Protein AF-A0A7G2IK08-F1 (afdb_monomer_lite)

Secondary structure (DSSP, 8-state):
--EEEEEEEEEEE-SSEEEEEEEEEEEEE-S-TTS---EEEEEEEEEEEPPPEE--B-TTS-B-HHHHHHHHHHHHHHTT--GGG-SEEEEEE-STT----------

InterPro domains:
  IPR009377 Ethanolamine ammonia-lyase reactivase EutA [PF06277] (5-103)

Organism: Citrobacter freundii (NCBI:txid546)

Foldseek 3Di:
DDKDKAWEWEWEAELFKIKIWIKIWIWDFPDDPPDDTDIDTDDIGTLDIDDIDTQCADPQSEHPVVVNVVVVVVVCVVSVHDPVRHPYYDYHYDDPSHDDDPPPPDD

Sequence (107 aa):
MNTRQLLSVGIDIGTTTTQVIFSRLELVNRAAVSQVPRYEFIKREISWQSPVFFTPVDKQGGLKEAELKALILAQYQAAGIAPETVDSGAIIITGGKCQKRATRARR

Structure (mmCIF, N/CA/C/O backbone):
data_AF-A0A7G2IK08-F1
#
_entry.id   AF-A0A7G2IK08-F1
#
loop_
_atom_site.group_PDB
_atom_site.id
_atom_site.type_symbol
_atom_site.label_atom_id
_atom_site.label_alt_id
_atom_site.label_comp_id
_atom_site.label_asym_id
_atom_site.label_entity_id
_atom_site.label_seq_id
_atom_site.pdbx_PDB_ins_code
_atom_site.Cartn_x
_atom_site.Cartn_y
_atom_site.Cartn_z
_atom_site.occupancy
_atom_site.B_iso_or_equiv
_atom_site.auth_seq_id
_atom_site.auth_comp_id
_atom_site.auth_asym_id
_atom_site.auth_atom_id
_atom_site.pdbx_PDB_model_num
ATOM 1 N N . MET A 1 1 ? -14.377 3.727 25.454 1.00 61.25 1 MET A N 1
ATOM 2 C CA . MET A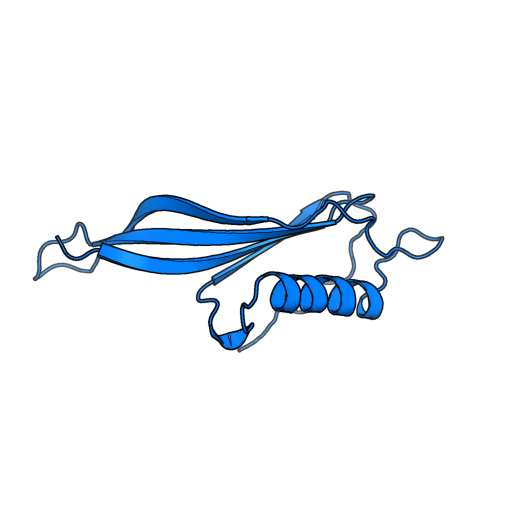 1 1 ? -14.312 4.565 24.236 1.00 61.25 1 MET A CA 1
ATOM 3 C C . MET A 1 1 ? -14.372 3.624 23.051 1.00 61.25 1 MET A C 1
ATOM 5 O O . MET A 1 1 ? -13.607 2.672 23.048 1.00 61.25 1 MET A O 1
ATOM 9 N N . ASN A 1 2 ? -15.289 3.832 22.106 1.00 74.94 2 ASN A N 1
ATOM 10 C CA . ASN A 1 2 ? -15.358 2.987 20.913 1.00 74.94 2 ASN A CA 1
ATOM 11 C C . ASN A 1 2 ? -14.308 3.471 19.912 1.00 74.94 2 ASN A C 1
ATOM 13 O O . ASN A 1 2 ? -14.385 4.612 19.447 1.00 74.94 2 ASN A O 1
ATOM 17 N N . THR A 1 3 ? -13.324 2.623 19.619 1.00 84.56 3 THR A N 1
ATOM 18 C CA . THR A 1 3 ? -12.374 2.847 18.530 1.00 84.56 3 THR A CA 1
ATOM 19 C C . THR A 1 3 ? -12.828 2.085 17.290 1.00 84.56 3 THR A C 1
ATOM 21 O O . THR A 1 3 ? -13.486 1.047 17.375 1.00 84.56 3 THR A O 1
ATOM 24 N N . ARG A 1 4 ? -12.537 2.641 16.116 1.00 90.75 4 ARG A N 1
ATOM 25 C CA . ARG A 1 4 ? -12.769 2.008 14.816 1.00 90.75 4 ARG A CA 1
ATOM 26 C C . ARG A 1 4 ? -11.435 1.900 14.102 1.00 90.75 4 ARG A C 1
ATOM 28 O O . ARG A 1 4 ? -10.668 2.858 14.106 1.00 90.75 4 ARG A O 1
ATOM 35 N N . GLN A 1 5 ? -11.178 0.764 13.471 1.00 93.31 5 GLN A N 1
ATOM 36 C CA . GLN A 1 5 ? -10.022 0.598 12.598 1.00 93.31 5 GLN A CA 1
ATOM 37 C C . GLN A 1 5 ? -10.447 0.751 11.139 1.00 93.31 5 GLN A C 1
ATOM 39 O O . GLN A 1 5 ? -11.517 0.277 10.759 1.00 93.31 5 GLN A O 1
ATOM 44 N N . LEU A 1 6 ? -9.612 1.424 10.351 1.00 94.88 6 LEU A N 1
ATOM 45 C CA . LEU A 1 6 ? -9.716 1.501 8.897 1.00 94.88 6 LEU A CA 1
ATOM 46 C C . LEU A 1 6 ? -8.459 0.904 8.276 1.00 94.88 6 LEU A C 1
ATOM 48 O O . LEU A 1 6 ? -7.345 1.208 8.717 1.00 94.88 6 LEU A O 1
ATOM 52 N N . LEU A 1 7 ? -8.628 0.095 7.239 1.00 96.88 7 LEU A N 1
ATOM 53 C CA . LEU A 1 7 ? -7.541 -0.330 6.375 1.00 96.88 7 LEU A CA 1
ATOM 54 C C . LEU A 1 7 ? -7.284 0.754 5.326 1.00 96.88 7 LEU A C 1
ATOM 56 O O . LEU A 1 7 ? -8.191 1.178 4.613 1.00 96.88 7 LEU 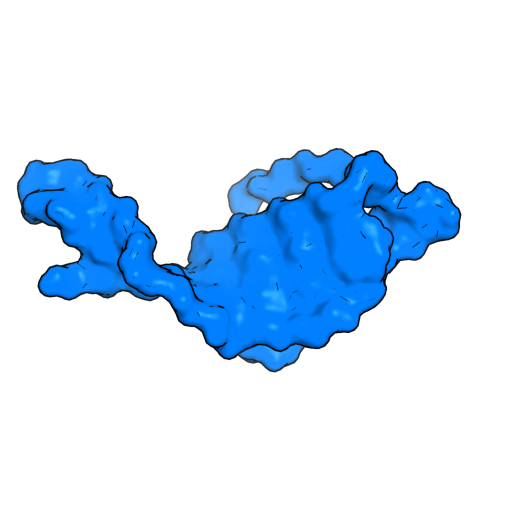A O 1
ATOM 60 N N . SER A 1 8 ? -6.037 1.198 5.222 1.00 96.88 8 SER A N 1
ATOM 61 C CA . SER A 1 8 ? -5.625 2.227 4.279 1.00 96.88 8 SER A CA 1
ATOM 62 C C . SER A 1 8 ? -4.474 1.778 3.393 1.00 96.88 8 SER A C 1
ATOM 64 O O . SER A 1 8 ? -3.622 0.998 3.820 1.00 96.88 8 SER A O 1
ATOM 66 N N . VAL A 1 9 ? -4.435 2.313 2.173 1.00 98.12 9 VAL A N 1
ATOM 67 C CA . VAL A 1 9 ? -3.311 2.188 1.242 1.00 98.12 9 VAL A CA 1
ATOM 68 C C . VAL A 1 9 ? -2.691 3.553 0.926 1.00 98.12 9 VAL A C 1
ATOM 70 O O . VAL A 1 9 ? -3.387 4.529 0.650 1.00 98.12 9 VAL A O 1
ATOM 73 N N . GLY A 1 10 ? -1.366 3.616 0.936 1.00 97.00 10 GLY A N 1
ATOM 74 C CA . GLY A 1 10 ? -0.569 4.716 0.407 1.00 97.00 10 GLY A CA 1
ATOM 75 C C . GLY A 1 10 ? 0.251 4.231 -0.781 1.00 97.00 10 GLY A C 1
ATOM 76 O O . GLY A 1 10 ? 0.961 3.233 -0.664 1.00 97.00 10 GLY A O 1
ATOM 77 N N . ILE A 1 11 ? 0.157 4.923 -1.912 1.00 97.00 11 ILE A N 1
ATOM 78 C CA . ILE A 1 11 ? 0.952 4.630 -3.108 1.00 97.00 11 ILE A CA 1
ATOM 79 C C . ILE A 1 11 ? 1.790 5.864 -3.419 1.00 97.00 11 ILE A C 1
ATOM 81 O O . ILE A 1 11 ? 1.241 6.904 -3.780 1.00 97.00 11 ILE A O 1
ATOM 85 N N . ASP A 1 12 ? 3.103 5.751 -3.265 1.00 95.50 12 ASP A N 1
ATOM 86 C CA . ASP A 1 12 ? 4.048 6.797 -3.647 1.00 95.50 12 ASP A CA 1
ATOM 87 C C . ASP A 1 12 ? 4.625 6.471 -5.022 1.00 95.50 12 ASP A C 1
ATOM 89 O O . ASP A 1 12 ? 5.218 5.410 -5.216 1.00 95.50 12 ASP A O 1
ATOM 93 N N . ILE A 1 13 ? 4.407 7.364 -5.982 1.00 94.06 13 ILE A N 1
ATOM 94 C CA . ILE A 1 13 ? 4.869 7.255 -7.363 1.00 94.06 13 ILE A CA 1
ATOM 95 C C . ILE A 1 13 ? 5.820 8.422 -7.612 1.00 94.06 13 ILE A C 1
ATOM 97 O O . ILE A 1 13 ? 5.410 9.530 -7.965 1.00 94.06 13 ILE A O 1
ATOM 101 N N . GLY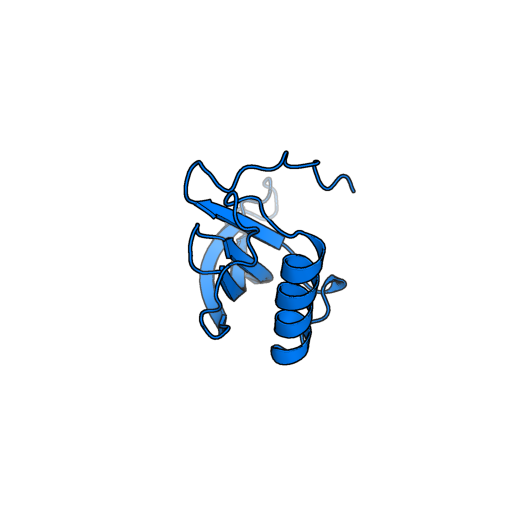 A 1 14 ? 7.110 8.168 -7.441 1.00 91.00 14 GLY A N 1
ATOM 102 C CA . GLY A 1 14 ? 8.169 9.084 -7.834 1.00 91.00 14 GLY A CA 1
ATOM 103 C C . GLY A 1 14 ? 8.536 8.959 -9.309 1.00 91.00 14 GLY A C 1
ATOM 104 O O . GLY A 1 14 ? 8.086 8.067 -10.028 1.00 91.00 14 GLY A O 1
ATOM 105 N N . THR A 1 15 ? 9.428 9.840 -9.766 1.00 88.06 15 THR A N 1
ATOM 106 C CA . THR A 1 15 ? 9.972 9.783 -11.138 1.00 88.06 15 THR A CA 1
ATOM 10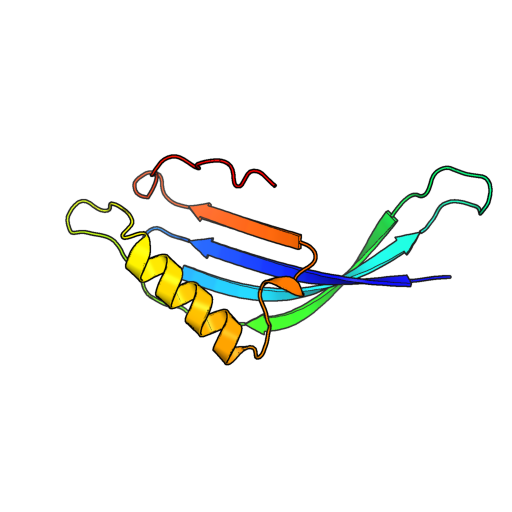7 C C . THR A 1 15 ? 10.780 8.507 -11.389 1.00 88.06 15 THR A C 1
ATOM 109 O O . THR A 1 15 ? 10.757 7.976 -12.493 1.00 88.06 15 THR A O 1
ATOM 112 N N . THR A 1 16 ? 11.472 8.008 -10.363 1.00 90.44 16 THR A N 1
ATOM 113 C CA . THR A 1 16 ? 12.336 6.824 -10.472 1.00 90.44 16 THR A CA 1
ATOM 114 C C . THR A 1 16 ? 11.735 5.617 -9.781 1.00 90.44 16 THR A C 1
ATOM 116 O O . THR A 1 16 ? 11.897 4.508 -10.275 1.00 90.44 16 THR A O 1
ATOM 119 N N . THR A 1 17 ? 11.068 5.814 -8.645 1.00 94.75 17 THR A N 1
ATOM 120 C CA . THR A 1 17 ? 10.653 4.720 -7.767 1.00 94.75 17 THR A CA 1
ATOM 121 C C . THR A 1 17 ? 9.183 4.781 -7.396 1.00 94.75 17 THR A C 1
ATOM 123 O O . THR A 1 17 ? 8.644 5.862 -7.182 1.00 94.75 17 THR A O 1
ATOM 126 N N . THR A 1 18 ? 8.558 3.616 -7.262 1.00 96.25 18 THR A N 1
ATOM 127 C CA . THR A 1 18 ? 7.190 3.436 -6.776 1.00 96.25 18 THR A CA 1
ATOM 128 C C . THR A 1 18 ? 7.188 2.525 -5.548 1.00 96.25 18 THR A C 1
ATOM 130 O O . THR A 1 18 ? 7.884 1.505 -5.531 1.00 96.25 18 THR A O 1
ATOM 133 N N . GLN A 1 19 ? 6.396 2.868 -4.531 1.00 97.44 19 GLN A N 1
ATOM 134 C CA . GLN A 1 19 ? 6.209 2.061 -3.323 1.00 97.44 19 GLN A CA 1
ATOM 135 C C . GLN A 1 19 ? 4.735 2.020 -2.903 1.00 97.44 19 GLN A C 1
ATOM 137 O O . GLN A 1 19 ? 4.015 3.012 -3.016 1.00 97.44 19 GLN A O 1
ATOM 142 N N . VAL A 1 20 ? 4.296 0.868 -2.393 1.00 98.19 20 VAL A N 1
ATOM 143 C CA . VAL A 1 20 ? 2.950 0.656 -1.845 1.00 98.19 20 VAL A CA 1
ATOM 144 C C . VAL A 1 20 ? 3.059 0.324 -0.359 1.00 98.19 20 VAL A C 1
ATOM 146 O O . VAL A 1 20 ? 3.837 -0.543 0.042 1.00 98.19 20 VAL A O 1
ATOM 149 N N . ILE A 1 21 ? 2.271 1.006 0.466 1.00 98.19 21 ILE A N 1
ATOM 150 C CA . ILE A 1 21 ? 2.223 0.818 1.918 1.00 98.19 21 ILE A CA 1
ATOM 151 C C . ILE A 1 21 ? 0.774 0.592 2.332 1.00 98.19 21 ILE A C 1
ATOM 153 O O . ILE A 1 21 ? -0.086 1.424 2.055 1.00 98.19 21 ILE A O 1
ATOM 157 N N . PHE A 1 22 ? 0.511 -0.491 3.056 1.00 98.25 22 PHE A N 1
ATOM 158 C CA . PHE A 1 22 ? -0.767 -0.711 3.726 1.00 98.25 22 PHE A CA 1
ATOM 159 C C . PHE A 1 22 ? -0.638 -0.386 5.209 1.00 98.25 22 PHE A C 1
ATOM 161 O O . PHE A 1 22 ? 0.370 -0.682 5.858 1.00 98.25 22 PHE A O 1
ATOM 168 N N . SER A 1 23 ? -1.650 0.268 5.764 1.00 97.38 23 SER A N 1
ATOM 169 C CA . SER A 1 23 ? -1.673 0.659 7.170 1.00 97.38 23 SER A CA 1
ATOM 170 C C . SER A 1 23 ? -3.054 0.481 7.778 1.00 97.38 23 SER A C 1
ATOM 172 O O . SER A 1 23 ? -4.065 0.646 7.103 1.00 97.38 23 SER A O 1
ATOM 174 N N . ARG A 1 24 ? -3.101 0.213 9.081 1.00 96.56 24 ARG A N 1
ATOM 175 C CA . ARG A 1 24 ? -4.316 0.307 9.889 1.00 96.56 24 ARG A CA 1
ATOM 176 C C . ARG A 1 24 ? -4.336 1.651 10.602 1.00 96.56 24 ARG A C 1
ATOM 178 O O . ARG A 1 24 ? -3.382 2.005 11.297 1.00 96.56 24 ARG A O 1
ATOM 185 N N . LEU A 1 25 ? -5.412 2.400 10.402 1.00 94.88 25 LEU A N 1
ATOM 186 C CA . LEU A 1 25 ? -5.662 3.683 11.046 1.00 94.88 25 LEU A CA 1
ATOM 187 C C . LEU A 1 25 ? -6.702 3.482 12.139 1.00 94.88 25 LEU A C 1
ATOM 189 O O . LEU A 1 25 ? -7.803 3.011 11.864 1.00 94.88 25 LEU A O 1
ATOM 193 N N . GLU A 1 26 ? -6.362 3.838 13.371 1.00 94.94 26 GLU A N 1
ATOM 194 C CA . GLU A 1 26 ? -7.296 3.786 14.490 1.00 94.94 26 GLU A CA 1
ATOM 195 C C . GLU A 1 26 ? -7.916 5.162 14.713 1.00 94.94 26 GLU A C 1
ATOM 197 O O . GLU A 1 26 ? -7.209 6.161 14.883 1.00 94.94 26 GLU A O 1
ATOM 202 N N . LEU A 1 27 ? -9.246 5.200 14.712 1.00 93.44 27 LEU A N 1
ATOM 203 C CA . LEU A 1 27 ? -10.046 6.390 14.941 1.00 93.44 27 LEU A CA 1
ATOM 204 C C . LEU A 1 27 ? -10.797 6.262 16.252 1.00 93.44 27 LEU A C 1
ATOM 206 O O . LEU A 1 27 ? -11.365 5.213 16.559 1.00 93.44 27 LEU A O 1
ATOM 210 N N . VAL A 1 28 ? -10.884 7.367 16.978 1.00 93.38 28 VAL A N 1
ATOM 211 C CA . VAL A 1 28 ? -11.745 7.488 18.153 1.00 93.38 28 VAL A CA 1
ATOM 212 C C . VAL A 1 28 ? -12.782 8.574 17.910 1.00 93.38 28 VAL A C 1
ATOM 214 O O . VAL A 1 28 ? -12.451 9.645 17.402 1.00 93.38 28 VAL A O 1
ATOM 217 N N . ASN A 1 29 ? -14.039 8.311 18.270 1.00 90.81 29 ASN A N 1
ATOM 218 C CA . ASN A 1 29 ? -15.040 9.371 18.348 1.00 90.81 29 ASN A CA 1
ATOM 219 C C . ASN A 1 29 ? -14.872 10.114 19.680 1.00 90.81 29 ASN A C 1
ATOM 221 O O . ASN A 1 29 ? -15.067 9.525 20.745 1.00 90.81 29 ASN A O 1
ATOM 225 N N . ARG A 1 30 ? -14.500 11.394 19.622 1.00 88.38 30 ARG A N 1
ATOM 226 C CA . ARG A 1 30 ? -14.350 12.266 20.799 1.00 88.38 30 ARG A CA 1
ATOM 227 C C . ARG A 1 30 ? -15.636 12.986 21.200 1.00 88.38 30 ARG A C 1
ATOM 229 O O . ARG A 1 30 ? -15.662 13.596 22.265 1.00 88.38 30 ARG A O 1
ATOM 236 N N . ALA A 1 31 ? -16.665 12.973 20.358 1.00 87.19 31 ALA A N 1
ATOM 237 C CA . ALA A 1 31 ? -17.913 13.664 20.651 1.00 87.19 31 ALA A CA 1
ATOM 238 C C . ALA A 1 31 ? -18.727 12.919 21.718 1.00 87.19 31 ALA A C 1
ATOM 240 O O . ALA A 1 31 ? -18.703 11.687 21.789 1.00 87.19 31 ALA A O 1
ATOM 241 N N . ALA A 1 32 ? -19.477 13.668 22.531 1.00 85.00 32 ALA A N 1
ATOM 242 C CA . ALA A 1 32 ? -20.490 13.079 23.402 1.00 85.00 32 ALA A CA 1
ATOM 243 C C . ALA A 1 32 ? -21.600 12.415 22.564 1.00 85.00 32 ALA A C 1
ATOM 245 O O . ALA A 1 32 ? -21.812 12.773 21.408 1.00 85.00 32 ALA A O 1
ATOM 246 N N . VAL A 1 33 ? -22.341 11.469 23.151 1.00 78.75 33 VAL A N 1
ATOM 247 C CA . VAL A 1 33 ? -23.347 10.646 22.442 1.00 78.75 33 VAL A CA 1
ATOM 248 C C . VAL A 1 33 ? -24.428 11.482 21.736 1.00 78.75 33 VAL A C 1
ATOM 250 O O . VAL A 1 33 ? -24.938 11.072 20.701 1.00 78.75 33 VAL A O 1
ATOM 253 N N . SER A 1 34 ? -24.756 12.664 22.265 1.00 85.81 34 SER A N 1
ATOM 254 C CA . SER A 1 34 ? -25.756 13.587 21.709 1.00 85.81 34 SER A CA 1
ATOM 255 C C . SER A 1 34 ? -25.193 14.622 20.726 1.00 85.81 34 SER A C 1
ATOM 257 O O . SER A 1 34 ? -25.939 15.470 20.239 1.00 85.81 34 SER A O 1
ATOM 259 N N . GLN A 1 35 ? -23.888 14.595 20.450 1.00 88.56 35 GLN A N 1
ATOM 260 C CA . GLN A 1 35 ? -23.211 15.555 19.580 1.00 88.56 35 GLN A CA 1
ATOM 261 C C . GLN A 1 35 ? -22.829 14.928 18.239 1.00 88.56 35 GLN A C 1
ATOM 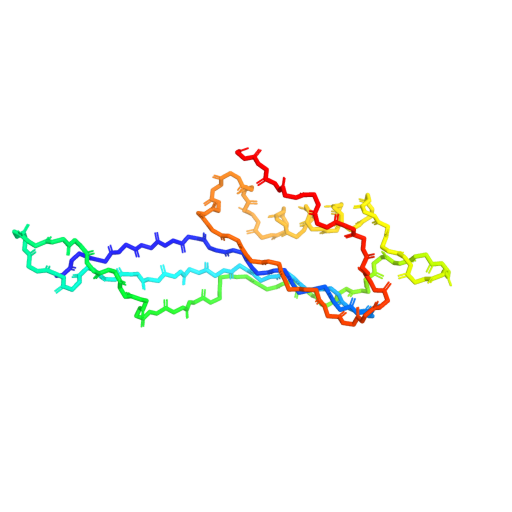263 O O . GLN A 1 35 ? -22.717 13.711 18.097 1.00 88.56 35 GLN A O 1
ATOM 268 N N . VAL A 1 36 ? -22.587 15.785 17.245 1.00 87.81 36 VAL A N 1
ATOM 269 C CA . VAL A 1 36 ? -22.064 15.362 15.942 1.00 87.81 36 VAL A CA 1
ATOM 270 C C . VAL A 1 36 ? -20.729 14.628 16.146 1.00 87.81 36 VAL A C 1
ATOM 272 O O . VAL A 1 36 ? -19.845 15.185 16.803 1.00 87.81 36 VAL A O 1
ATOM 275 N N . PRO A 1 37 ? -20.554 13.407 15.598 1.00 85.94 37 PRO A N 1
ATOM 276 C CA . PRO A 1 37 ? -19.325 12.637 15.750 1.00 85.94 37 PRO A CA 1
ATOM 277 C C . PRO A 1 37 ? -18.082 13.419 15.321 1.00 85.94 37 PRO A C 1
ATOM 279 O O . PRO A 1 37 ? -18.045 13.995 14.233 1.00 85.94 37 PRO A O 1
ATOM 282 N N . ARG A 1 38 ? -17.036 13.381 16.152 1.00 89.50 38 ARG A N 1
ATOM 283 C CA . ARG A 1 38 ? -15.724 13.958 15.837 1.00 89.50 38 ARG A CA 1
ATOM 284 C C . ARG A 1 38 ? -14.676 12.864 15.896 1.00 89.50 38 ARG A C 1
ATOM 286 O O . ARG A 1 38 ? -14.244 12.473 16.981 1.00 89.50 38 ARG A O 1
ATOM 293 N N . TYR A 1 39 ? -14.305 12.361 14.725 1.00 89.75 39 TYR A N 1
ATOM 294 C CA . TYR A 1 39 ? -13.290 11.328 14.602 1.00 89.75 39 TYR A CA 1
ATOM 295 C C . TYR A 1 39 ? -11.894 11.937 14.554 1.00 89.75 39 TYR A C 1
ATOM 297 O O . TYR A 1 39 ? -11.630 12.850 13.776 1.00 89.75 39 TYR A O 1
ATOM 305 N N . GLU A 1 40 ? -11.002 11.393 15.370 1.00 91.31 40 GLU A N 1
ATOM 306 C CA . GLU A 1 40 ? -9.584 11.742 15.391 1.00 91.31 40 GLU A CA 1
ATOM 307 C C . GLU A 1 40 ? -8.755 10.473 15.190 1.00 91.31 40 GLU A C 1
ATOM 309 O O . GLU A 1 40 ? -9.049 9.439 15.797 1.00 91.31 40 GLU A O 1
ATOM 314 N N . PHE A 1 41 ? -7.718 10.552 14.350 1.00 91.75 41 PHE A N 1
ATOM 315 C CA . PHE A 1 41 ? -6.730 9.484 14.219 1.00 91.75 41 PHE A CA 1
ATOM 316 C C . PHE A 1 41 ? -5.835 9.473 15.455 1.00 91.75 41 PHE A C 1
ATOM 318 O O . PHE A 1 41 ? -5.189 10.473 15.762 1.00 91.75 41 PHE A O 1
ATOM 325 N N . ILE A 1 42 ? -5.785 8.341 16.150 1.00 94.56 42 ILE A N 1
ATOM 326 C CA . ILE A 1 42 ? -4.984 8.187 17.373 1.00 94.56 42 ILE A CA 1
ATOM 327 C C . ILE A 1 42 ? -3.799 7.243 17.194 1.00 94.56 42 ILE A C 1
ATOM 329 O O . ILE A 1 42 ? -2.836 7.325 17.952 1.00 94.56 42 ILE A O 1
ATOM 333 N N . LYS A 1 43 ? -3.842 6.368 16.184 1.00 94.19 43 LYS A N 1
ATOM 334 C CA . LYS A 1 43 ? -2.759 5.436 15.872 1.00 94.19 43 LYS A CA 1
ATOM 335 C C . LYS A 1 43 ? -2.717 5.145 14.376 1.00 94.19 43 LYS A C 1
ATOM 337 O O . LYS A 1 43 ? -3.754 5.035 13.722 1.00 94.19 43 LYS A O 1
ATOM 342 N N . ARG A 1 44 ? -1.503 4.971 13.855 1.00 95.31 44 ARG A N 1
ATOM 343 C CA . ARG A 1 44 ? -1.234 4.378 12.544 1.00 95.31 44 ARG A CA 1
ATOM 344 C C . ARG A 1 44 ? -0.246 3.236 12.716 1.00 95.31 44 ARG A C 1
ATOM 346 O O . ARG A 1 44 ? 0.811 3.427 13.310 1.00 95.31 44 ARG A O 1
ATOM 353 N N . GLU A 1 45 ? -0.574 2.082 12.160 1.00 96.88 45 GLU A N 1
ATOM 354 C CA . GLU A 1 45 ? 0.282 0.898 12.164 1.00 96.88 45 GLU A CA 1
ATOM 355 C C . GLU A 1 45 ? 0.496 0.424 10.729 1.00 96.88 45 GLU A C 1
ATOM 357 O O . GLU A 1 45 ? -0.476 0.214 10.009 1.00 96.88 45 GLU A O 1
ATOM 362 N N . ILE A 1 46 ? 1.751 0.284 10.295 1.00 97.38 46 ILE A N 1
ATOM 363 C CA . ILE A 1 46 ? 2.062 -0.266 8.970 1.00 97.38 46 ILE A CA 1
ATOM 364 C C . ILE A 1 46 ? 1.874 -1.777 9.051 1.00 97.38 46 ILE A C 1
ATOM 366 O O . ILE A 1 46 ? 2.629 -2.453 9.744 1.00 97.38 46 ILE A O 1
ATOM 370 N N . SER A 1 47 ? 0.867 -2.297 8.353 1.00 96.56 47 SER A N 1
ATOM 371 C CA . SER A 1 47 ? 0.592 -3.735 8.319 1.00 96.56 47 SER A CA 1
ATOM 372 C C . SER A 1 47 ? 1.426 -4.451 7.265 1.00 96.56 47 SER A C 1
ATOM 374 O O . SER A 1 47 ? 1.715 -5.634 7.410 1.00 96.56 47 SER A O 1
ATOM 376 N N . TRP A 1 48 ? 1.790 -3.747 6.192 1.00 98.31 48 TRP A N 1
ATOM 377 C CA . TRP A 1 48 ? 2.631 -4.282 5.131 1.00 98.31 48 TRP A CA 1
ATOM 378 C C . TRP A 1 48 ? 3.255 -3.147 4.321 1.00 98.31 48 TRP A C 1
ATOM 380 O O . TRP A 1 48 ? 2.624 -2.112 4.093 1.00 98.31 48 TRP A O 1
ATOM 390 N N . GLN A 1 49 ? 4.481 -3.355 3.856 1.00 98.25 49 GLN A N 1
ATOM 391 C CA . GLN A 1 49 ? 5.204 -2.410 3.015 1.00 98.25 49 GLN A CA 1
ATOM 392 C C . GLN A 1 49 ? 5.892 -3.160 1.879 1.00 98.25 49 GLN A C 1
ATOM 394 O O . GLN A 1 49 ? 6.576 -4.158 2.113 1.00 98.25 49 GLN A O 1
ATOM 399 N N . SER A 1 50 ? 5.720 -2.667 0.655 1.00 98.25 50 SER A N 1
ATOM 400 C CA . SER A 1 50 ? 6.338 -3.273 -0.515 1.00 98.25 50 SER A CA 1
ATOM 401 C C . SER A 1 50 ? 7.846 -3.010 -0.553 1.00 98.25 50 SER A C 1
ATOM 403 O O . SER A 1 50 ? 8.314 -1.985 -0.032 1.00 98.25 50 SER A O 1
ATOM 405 N N . PRO A 1 51 ? 8.617 -3.841 -1.278 1.00 98.06 51 PRO A N 1
ATOM 406 C CA . PRO A 1 51 ? 9.905 -3.415 -1.807 1.00 98.06 51 PRO A CA 1
ATOM 407 C C . PRO A 1 51 ? 9.770 -2.103 -2.594 1.00 98.06 51 PRO A C 1
ATOM 409 O O . PRO A 1 51 ? 8.677 -1.717 -3.021 1.00 98.06 51 PRO A O 1
ATOM 412 N N . VAL A 1 52 ? 10.887 -1.415 -2.799 1.00 97.06 52 VAL A N 1
ATOM 413 C CA . VAL A 1 52 ? 10.929 -0.251 -3.688 1.00 97.06 52 VAL A CA 1
ATOM 414 C C . VAL A 1 52 ? 11.098 -0.751 -5.118 1.00 97.06 52 VAL A C 1
ATOM 416 O O . VAL A 1 52 ? 12.046 -1.477 -5.413 1.00 97.06 52 VAL A O 1
ATOM 419 N N . PHE A 1 53 ? 10.190 -0.360 -6.007 1.00 97.31 53 PHE A N 1
ATOM 420 C CA . PHE A 1 53 ? 10.243 -0.720 -7.423 1.00 97.31 53 PHE A CA 1
ATOM 421 C C . PHE A 1 53 ? 10.636 0.481 -8.266 1.00 97.31 53 PHE A C 1
ATOM 423 O O . PHE A 1 53 ? 10.398 1.615 -7.862 1.00 97.31 53 PHE A O 1
ATOM 430 N N . PHE A 1 54 ? 11.172 0.253 -9.463 1.00 95.44 54 PHE A N 1
ATOM 431 C CA . PHE A 1 54 ? 11.284 1.324 -10.447 1.00 95.44 54 PHE A CA 1
ATOM 432 C C . PHE A 1 54 ? 9.901 1.715 -10.972 1.00 95.44 54 PHE A C 1
ATOM 434 O O . PHE A 1 54 ? 9.074 0.848 -11.256 1.00 95.44 54 PHE A O 1
ATOM 441 N N . THR A 1 55 ? 9.660 3.015 -11.121 1.00 94.44 55 THR A N 1
ATOM 442 C CA . THR A 1 55 ? 8.425 3.530 -11.712 1.00 94.44 55 THR A CA 1
ATOM 443 C C . THR A 1 55 ? 8.379 3.155 -13.194 1.00 94.44 55 THR A C 1
ATOM 445 O O . THR A 1 55 ? 9.296 3.520 -13.935 1.00 94.44 55 THR A O 1
ATOM 448 N N . PRO A 1 56 ? 7.325 2.463 -13.664 1.00 93.38 56 PRO A N 1
ATOM 449 C CA . PRO A 1 56 ? 7.184 2.132 -15.077 1.00 93.38 56 PRO A CA 1
ATOM 450 C C . PRO A 1 56 ? 6.942 3.392 -15.918 1.00 93.38 56 PRO A C 1
ATOM 452 O O . PRO A 1 56 ? 5.817 3.884 -16.032 1.00 93.38 56 PRO A O 1
ATOM 455 N N . VAL A 1 57 ? 8.011 3.919 -16.514 1.00 90.25 57 VAL A N 1
ATOM 456 C CA . VAL A 1 57 ? 7.983 5.068 -17.427 1.00 90.25 57 VAL A CA 1
ATOM 457 C C . VAL A 1 57 ? 8.481 4.682 -18.820 1.00 90.25 57 VAL A C 1
ATOM 459 O O . VAL A 1 57 ? 9.261 3.743 -18.992 1.00 90.25 57 VAL A O 1
ATOM 462 N N . ASP A 1 58 ? 7.995 5.377 -19.842 1.00 87.62 58 ASP A N 1
ATOM 463 C CA . ASP A 1 58 ? 8.518 5.296 -21.203 1.00 87.62 58 ASP A CA 1
ATOM 464 C C . ASP A 1 58 ? 9.818 6.111 -21.360 1.00 87.62 58 ASP A C 1
ATOM 466 O O . ASP A 1 58 ? 10.293 6.773 -20.434 1.00 87.62 58 ASP A O 1
ATOM 470 N N . LYS A 1 59 ? 10.421 6.065 -22.555 1.00 82.56 59 LYS A N 1
ATOM 471 C CA . LYS A 1 59 ? 11.679 6.777 -22.847 1.00 82.56 59 LYS A CA 1
ATOM 472 C C . LYS A 1 59 ? 11.546 8.301 -22.728 1.00 82.56 59 LYS A C 1
ATOM 474 O O . LYS A 1 59 ? 12.556 8.985 -22.588 1.00 82.56 59 LYS A O 1
ATOM 479 N N . GLN A 1 60 ? 10.327 8.827 -22.807 1.00 82.06 60 GLN A N 1
ATOM 480 C CA . GLN A 1 60 ? 10.006 10.245 -22.691 1.00 82.06 60 GLN A CA 1
ATOM 481 C C . GLN A 1 60 ? 9.632 10.638 -21.247 1.00 82.06 60 GLN A C 1
ATOM 483 O O . GLN A 1 60 ? 9.370 11.811 -20.984 1.00 82.06 60 GLN A O 1
ATOM 488 N N . GLY A 1 61 ? 9.648 9.688 -20.303 1.00 77.69 61 GLY A N 1
ATOM 489 C CA . GLY A 1 61 ? 9.290 9.902 -18.900 1.00 77.69 61 GLY A CA 1
ATOM 490 C C . GLY A 1 61 ? 7.786 9.847 -18.621 1.00 77.69 61 GLY A C 1
ATOM 491 O O . GLY A 1 61 ? 7.359 10.183 -17.518 1.00 77.69 61 GLY A O 1
ATOM 492 N N . GLY A 1 62 ? 6.973 9.433 -19.594 1.00 85.38 62 GLY A N 1
ATOM 493 C CA . GLY A 1 62 ? 5.541 9.237 -19.420 1.00 85.38 62 GLY A CA 1
ATOM 494 C C . GLY A 1 62 ? 5.233 7.941 -18.674 1.00 85.38 62 GLY A C 1
ATOM 495 O O . GLY A 1 62 ? 5.810 6.897 -18.963 1.00 85.38 62 GLY A O 1
ATOM 496 N N . LEU A 1 63 ? 4.280 7.981 -17.738 1.00 87.81 63 LEU A N 1
ATOM 497 C CA . LEU A 1 63 ? 3.831 6.775 -17.039 1.00 87.81 63 LEU A CA 1
ATOM 498 C C . LEU A 1 63 ? 3.232 5.755 -18.009 1.00 87.81 63 LEU A C 1
ATOM 500 O O . LEU A 1 63 ? 2.391 6.090 -18.859 1.00 87.81 63 LEU A O 1
ATOM 504 N N . LYS A 1 64 ? 3.637 4.500 -17.818 1.00 91.81 64 LYS A N 1
ATOM 505 C CA . LYS A 1 64 ? 3.038 3.325 -18.440 1.00 91.81 64 LYS A CA 1
ATOM 506 C C . LYS A 1 64 ? 1.966 2.756 -17.517 1.00 91.81 64 LYS A C 1
ATOM 508 O O . LYS A 1 64 ? 2.222 1.898 -16.676 1.00 91.81 64 LYS A O 1
ATOM 513 N N . GLU A 1 65 ? 0.746 3.250 -17.679 1.00 89.81 65 GLU A N 1
ATOM 514 C CA . GLU A 1 65 ? -0.373 2.990 -16.763 1.00 89.81 65 GLU A CA 1
ATOM 515 C C . GLU A 1 65 ? -0.691 1.499 -16.580 1.00 89.81 65 GLU A C 1
ATOM 517 O O . GLU A 1 65 ? -0.961 1.066 -15.463 1.00 89.81 65 GLU A O 1
ATOM 522 N N . ALA A 1 66 ? -0.618 0.698 -17.647 1.00 93.31 66 ALA A N 1
ATOM 523 C CA . ALA A 1 66 ? -0.876 -0.740 -17.571 1.00 93.31 66 ALA A CA 1
ATOM 524 C C . ALA A 1 66 ? 0.170 -1.478 -16.715 1.00 93.31 66 ALA A C 1
ATOM 526 O O . ALA A 1 66 ? -0.194 -2.288 -15.863 1.00 93.31 66 ALA A O 1
ATOM 527 N N . GLU A 1 67 ? 1.456 -1.161 -16.901 1.00 95.56 67 GLU A N 1
ATOM 528 C CA . GLU A 1 67 ? 2.558 -1.743 -16.121 1.00 95.56 67 GLU A CA 1
ATOM 529 C C . GLU A 1 67 ? 2.479 -1.295 -14.655 1.00 95.56 67 GLU A C 1
ATOM 531 O O . GLU A 1 67 ? 2.609 -2.116 -13.747 1.00 95.56 67 GLU A O 1
ATOM 536 N N . LEU A 1 68 ? 2.176 -0.016 -14.411 1.00 94.75 68 LEU A N 1
ATOM 537 C CA . LEU A 1 68 ? 1.980 0.516 -13.062 1.00 94.75 68 LEU A CA 1
ATOM 538 C C . LEU A 1 68 ? 0.788 -0.146 -12.352 1.00 94.75 68 LEU A C 1
ATOM 540 O O . LEU A 1 68 ? 0.898 -0.533 -11.189 1.00 94.75 68 LEU A O 1
ATOM 544 N N . LYS A 1 69 ? -0.343 -0.322 -13.045 1.00 95.44 69 LYS A N 1
ATOM 545 C CA . LYS A 1 69 ? -1.518 -1.009 -12.492 1.00 95.44 69 LYS A CA 1
ATOM 546 C C . LYS A 1 69 ? -1.194 -2.459 -12.134 1.00 95.44 69 LYS A C 1
ATOM 548 O O . LYS A 1 69 ? -1.573 -2.908 -11.055 1.00 95.44 69 LYS A O 1
ATOM 553 N N . ALA A 1 70 ? -0.487 -3.176 -13.008 1.00 97.31 70 ALA A N 1
ATOM 554 C CA . ALA A 1 70 ? -0.061 -4.548 -12.742 1.00 97.31 70 ALA A CA 1
ATOM 555 C C . ALA A 1 70 ? 0.881 -4.627 -11.528 1.00 97.31 70 ALA A C 1
ATOM 557 O O . ALA A 1 70 ? 0.689 -5.483 -10.666 1.00 97.31 70 ALA A O 1
ATOM 558 N N . LEU A 1 71 ? 1.835 -3.695 -11.418 1.00 97.25 71 LEU A N 1
ATOM 559 C CA . LEU A 1 71 ? 2.741 -3.581 -10.273 1.00 97.25 71 LEU A CA 1
ATOM 560 C C . LEU A 1 71 ? 1.969 -3.389 -8.965 1.00 97.25 71 LEU A C 1
ATOM 562 O O . LEU A 1 71 ? 2.214 -4.121 -8.006 1.00 97.25 71 LEU A O 1
ATOM 566 N N . ILE A 1 72 ? 1.023 -2.443 -8.934 1.00 96.69 72 ILE A N 1
ATOM 567 C CA . ILE A 1 72 ? 0.198 -2.163 -7.752 1.00 96.69 72 ILE A CA 1
ATOM 568 C C . ILE A 1 72 ? -0.635 -3.396 -7.384 1.00 96.69 72 ILE A C 1
ATOM 570 O O . ILE A 1 72 ? -0.595 -3.824 -6.234 1.00 96.69 72 ILE A O 1
ATOM 574 N N . LEU A 1 73 ? -1.338 -4.012 -8.341 1.00 97.31 73 LEU A N 1
ATOM 575 C CA . LEU A 1 73 ? -2.150 -5.210 -8.086 1.00 97.31 73 LEU A CA 1
ATOM 576 C C . LEU A 1 73 ? -1.314 -6.379 -7.555 1.00 97.31 73 LEU A C 1
ATOM 578 O O . LEU A 1 73 ? -1.761 -7.083 -6.652 1.00 97.31 73 LEU A O 1
ATOM 582 N N . ALA A 1 74 ? -0.087 -6.555 -8.047 1.00 97.88 74 ALA A N 1
ATOM 583 C CA . ALA A 1 74 ? 0.831 -7.549 -7.503 1.00 97.88 74 ALA A CA 1
ATOM 584 C C . ALA A 1 74 ? 1.177 -7.273 -6.028 1.00 97.88 74 ALA A C 1
ATOM 586 O O . ALA A 1 74 ? 1.316 -8.220 -5.258 1.00 97.88 74 ALA A O 1
ATOM 587 N N . GLN A 1 75 ? 1.247 -6.003 -5.605 1.00 98.19 75 GLN A N 1
ATOM 588 C CA . GLN A 1 75 ? 1.489 -5.655 -4.198 1.00 98.19 75 GLN A CA 1
ATOM 589 C C . GLN A 1 75 ? 0.268 -5.926 -3.315 1.00 98.19 75 GLN A C 1
ATOM 591 O O . GLN A 1 75 ? 0.427 -6.401 -2.196 1.00 98.19 75 GLN A O 1
ATOM 596 N N . TYR A 1 76 ? -0.948 -5.694 -3.818 1.00 97.75 76 TYR A N 1
ATOM 597 C CA . TYR A 1 76 ? -2.179 -6.110 -3.130 1.00 97.75 76 TYR A CA 1
ATOM 598 C C . TYR A 1 76 ? -2.199 -7.625 -2.891 1.00 97.75 76 TYR A C 1
ATOM 600 O O . TYR A 1 76 ? -2.435 -8.075 -1.770 1.00 97.75 76 TYR A O 1
ATOM 608 N N . GLN A 1 77 ? -1.868 -8.408 -3.923 1.00 97.94 77 GLN A N 1
ATOM 609 C CA . GLN A 1 77 ? -1.778 -9.866 -3.817 1.00 97.94 77 GLN A CA 1
ATOM 610 C C . GLN A 1 77 ? -0.676 -10.305 -2.843 1.00 97.94 77 GLN A C 1
ATOM 612 O O . GLN A 1 77 ? -0.923 -11.147 -1.985 1.00 97.94 77 GLN A O 1
ATOM 617 N N . ALA A 1 78 ? 0.512 -9.698 -2.914 1.00 97.81 78 ALA A N 1
ATOM 618 C CA . ALA A 1 78 ? 1.622 -9.998 -2.006 1.00 97.81 78 ALA A CA 1
ATOM 619 C C . ALA A 1 78 ? 1.315 -9.644 -0.540 1.00 97.81 78 ALA A C 1
ATOM 621 O O . ALA A 1 78 ? 1.805 -10.312 0.370 1.00 97.81 78 ALA A O 1
ATOM 622 N N . ALA A 1 79 ? 0.493 -8.619 -0.306 1.00 97.31 79 ALA A N 1
ATOM 623 C CA . ALA A 1 79 ? 0.009 -8.251 1.020 1.00 97.31 79 ALA A CA 1
ATOM 624 C C . ALA A 1 79 ? -1.178 -9.111 1.498 1.00 97.31 79 ALA A C 1
ATOM 626 O O . ALA A 1 79 ? -1.585 -8.988 2.653 1.00 97.31 79 ALA A O 1
ATOM 627 N N . GLY A 1 80 ? -1.758 -9.952 0.631 1.00 97.50 80 GLY A N 1
ATOM 628 C CA . GLY A 1 80 ? -2.979 -10.709 0.925 1.00 97.50 80 GLY A CA 1
ATOM 629 C C . GLY A 1 80 ? -4.210 -9.820 1.126 1.00 97.50 80 GLY A C 1
ATOM 630 O O . GLY A 1 80 ? -5.124 -10.188 1.862 1.00 97.50 80 GLY A O 1
ATOM 631 N N . ILE A 1 81 ? -4.226 -8.631 0.516 1.00 96.25 81 ILE A N 1
ATOM 632 C CA . ILE A 1 81 ? -5.287 -7.632 0.670 1.00 96.25 81 ILE A CA 1
ATOM 633 C C . ILE A 1 81 ? -6.085 -7.556 -0.629 1.00 96.25 81 ILE A C 1
ATOM 635 O O . ILE A 1 81 ? -5.541 -7.285 -1.697 1.00 96.25 81 ILE A O 1
ATOM 639 N N . ALA A 1 82 ? -7.395 -7.763 -0.530 1.00 95.56 82 ALA A N 1
ATOM 640 C CA . ALA A 1 82 ? -8.314 -7.527 -1.634 1.00 95.56 82 ALA A CA 1
ATOM 641 C C . ALA A 1 82 ? -8.588 -6.012 -1.766 1.00 95.56 82 ALA A C 1
ATOM 643 O O . ALA A 1 82 ? -8.823 -5.358 -0.749 1.00 95.56 82 ALA A O 1
ATOM 644 N N . PRO A 1 83 ? -8.549 -5.413 -2.972 1.00 93.38 83 PRO A N 1
ATOM 645 C CA . PRO A 1 83 ? -8.770 -3.974 -3.146 1.00 93.38 83 PRO A CA 1
ATOM 646 C C . PRO A 1 83 ? -10.067 -3.448 -2.519 1.00 93.38 83 PRO A C 1
ATOM 648 O O . PRO A 1 83 ? -10.100 -2.320 -2.033 1.00 93.38 83 PRO A O 1
ATOM 651 N N . GLU A 1 84 ? -11.109 -4.274 -2.487 1.00 94.25 84 GLU A N 1
ATOM 652 C CA . GLU A 1 84 ? -12.445 -3.949 -1.987 1.00 94.25 84 GLU A CA 1
ATOM 653 C C . GLU A 1 84 ? -12.503 -3.840 -0.456 1.00 94.25 84 GLU A C 1
ATOM 655 O O . GLU A 1 84 ? -13.463 -3.293 0.082 1.00 94.25 84 GLU A O 1
ATOM 660 N N . THR A 1 85 ? -11.497 -4.357 0.259 1.00 93.88 85 THR A N 1
ATOM 661 C CA . THR A 1 85 ? -11.432 -4.291 1.729 1.00 93.88 85 THR A CA 1
ATOM 662 C C . THR A 1 85 ? -10.696 -3.057 2.240 1.00 93.88 85 THR A C 1
ATOM 664 O O . THR A 1 85 ? -10.672 -2.817 3.446 1.00 93.88 85 THR A O 1
ATOM 667 N N . VAL A 1 86 ? -10.090 -2.268 1.349 1.00 95.62 86 VAL A N 1
ATOM 668 C CA . VAL A 1 86 ? -9.432 -1.012 1.711 1.00 95.62 86 VAL A CA 1
ATOM 669 C C . VAL A 1 86 ? -10.483 0.083 1.878 1.00 95.62 86 VAL A C 1
ATOM 671 O O . VAL A 1 86 ? -11.168 0.451 0.929 1.00 95.62 86 VAL A O 1
ATOM 674 N N . ASP A 1 87 ? -10.569 0.653 3.078 1.00 95.06 87 ASP A N 1
ATOM 675 C CA . ASP A 1 87 ? -11.517 1.724 3.398 1.00 95.06 87 ASP A CA 1
ATOM 676 C C . ASP A 1 87 ? -11.119 3.071 2.779 1.00 95.06 87 ASP A C 1
ATOM 678 O O . ASP A 1 87 ? -11.971 3.916 2.502 1.00 95.06 87 ASP A O 1
ATOM 682 N N . SER A 1 88 ? -9.815 3.324 2.633 1.00 90.81 88 SER A N 1
ATOM 683 C CA . SER A 1 88 ? -9.308 4.613 2.156 1.00 90.81 88 SER A CA 1
ATOM 684 C C . SER A 1 88 ? -7.930 4.510 1.513 1.00 90.81 88 SER A C 1
ATOM 686 O O . SER A 1 88 ? -7.057 3.779 1.979 1.00 90.81 88 SER A O 1
ATOM 688 N N . GLY A 1 89 ? -7.696 5.297 0.466 1.00 92.75 89 GLY A N 1
ATOM 689 C CA . GLY A 1 89 ? -6.432 5.309 -0.256 1.00 92.75 89 GLY A CA 1
ATOM 690 C C . GLY A 1 89 ? -5.936 6.711 -0.566 1.00 92.75 89 GLY A C 1
ATOM 691 O O . GLY A 1 89 ? -6.725 7.614 -0.845 1.00 92.75 89 GLY A O 1
ATOM 692 N N . ALA A 1 90 ? -4.618 6.874 -0.560 1.00 92.75 90 ALA A N 1
ATOM 693 C CA . ALA A 1 90 ? -3.947 8.070 -1.043 1.00 92.75 90 ALA A CA 1
ATOM 694 C C . ALA A 1 90 ? -2.881 7.687 -2.071 1.00 92.75 90 ALA A C 1
ATOM 696 O O . ALA A 1 90 ? -2.111 6.747 -1.869 1.00 92.75 90 ALA A O 1
ATOM 697 N N . ILE A 1 91 ? -2.827 8.443 -3.166 1.00 93.38 91 ILE A N 1
ATOM 698 C CA . ILE A 1 91 ? -1.761 8.347 -4.160 1.00 93.38 91 ILE A CA 1
ATOM 699 C C . ILE A 1 91 ? -1.002 9.666 -4.137 1.00 93.38 91 ILE A C 1
ATOM 701 O O . ILE A 1 91 ? -1.598 10.732 -4.305 1.00 93.38 91 ILE A O 1
ATOM 705 N N . ILE A 1 92 ? 0.304 9.583 -3.929 1.00 91.44 92 ILE A N 1
ATOM 706 C CA . ILE A 1 92 ? 1.221 10.713 -3.990 1.00 91.44 92 ILE A CA 1
ATOM 707 C C . ILE A 1 92 ? 2.030 10.542 -5.271 1.00 91.44 92 ILE A C 1
ATOM 709 O O . ILE A 1 92 ? 2.632 9.499 -5.495 1.00 91.44 92 ILE A O 1
ATOM 713 N N . ILE A 1 93 ? 2.010 11.556 -6.134 1.00 88.12 93 ILE A N 1
ATOM 714 C CA . ILE A 1 93 ? 2.794 11.563 -7.371 1.00 88.12 93 ILE A CA 1
ATO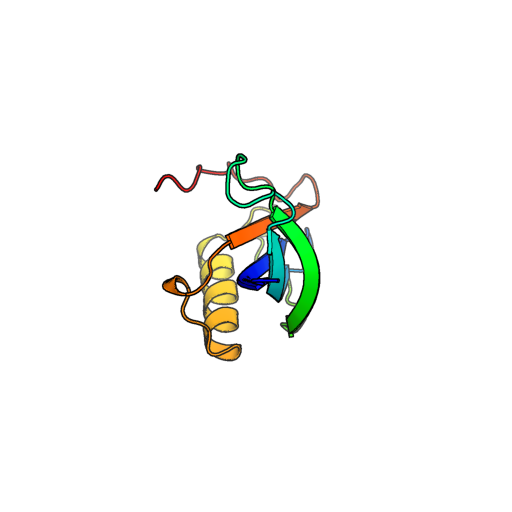M 715 C C . ILE A 1 93 ? 3.812 12.688 -7.258 1.00 88.12 93 ILE A C 1
ATOM 717 O O . ILE A 1 93 ? 3.431 13.855 -7.132 1.00 88.12 93 ILE A O 1
ATOM 721 N N . THR A 1 94 ? 5.098 12.343 -7.296 1.00 81.88 94 THR A N 1
ATOM 722 C CA . THR A 1 94 ? 6.198 13.304 -7.182 1.00 81.88 94 THR A CA 1
ATOM 723 C C . THR A 1 94 ? 7.044 13.370 -8.456 1.00 81.88 94 THR A C 1
ATOM 725 O O . THR A 1 94 ? 7.295 12.382 -9.148 1.00 81.88 94 THR A O 1
ATOM 728 N N . GLY A 1 95 ? 7.498 14.587 -8.769 1.00 69.56 95 GLY A N 1
ATOM 729 C CA . GLY A 1 95 ? 8.274 14.906 -9.967 1.00 69.56 95 GLY A CA 1
ATOM 730 C C . GLY A 1 95 ? 7.404 15.323 -11.157 1.00 69.56 95 GLY A C 1
ATOM 731 O O . GLY A 1 95 ? 6.540 14.588 -11.626 1.00 69.56 95 GLY A O 1
ATOM 732 N N . GLY A 1 96 ? 7.650 16.530 -11.676 1.00 60.22 96 GLY A N 1
ATOM 733 C CA . GLY A 1 96 ? 6.783 17.194 -12.663 1.00 60.22 96 GLY A CA 1
ATOM 734 C C . GLY A 1 96 ? 6.721 16.556 -14.057 1.00 60.22 96 GLY A C 1
ATOM 735 O O . GLY A 1 96 ? 5.946 17.009 -14.889 1.00 60.22 96 GLY A O 1
ATOM 736 N N . LYS A 1 97 ? 7.515 15.513 -14.338 1.00 56.16 97 LYS A N 1
ATOM 737 C CA . LYS A 1 97 ? 7.508 14.813 -15.638 1.00 56.16 97 LYS A CA 1
ATOM 738 C C . LYS A 1 97 ? 6.525 13.636 -15.684 1.00 56.16 97 LYS A C 1
ATOM 740 O O . LYS A 1 97 ? 6.126 13.223 -16.765 1.00 56.16 97 LYS A O 1
ATOM 745 N N . CYS A 1 98 ? 6.083 13.148 -14.523 1.00 51.81 98 CYS A N 1
ATOM 746 C CA . CYS A 1 98 ? 5.233 11.962 -14.366 1.00 51.81 98 CYS A CA 1
ATOM 747 C C . CYS A 1 98 ? 3.723 12.273 -14.469 1.00 51.81 98 CYS A C 1
ATOM 749 O O . CYS A 1 98 ? 2.883 11.551 -13.935 1.00 51.81 98 CYS A O 1
ATOM 751 N N . GLN A 1 99 ? 3.348 13.396 -15.086 1.00 51.69 99 GLN A N 1
ATOM 752 C CA . GLN A 1 99 ? 1.986 13.920 -15.021 1.00 51.69 99 GLN A CA 1
ATOM 753 C C . GLN A 1 99 ? 1.166 13.468 -16.238 1.00 51.69 99 GLN A C 1
ATOM 755 O O . GLN A 1 99 ? 1.180 14.104 -17.290 1.00 51.69 99 GLN A O 1
ATOM 760 N N . LYS A 1 100 ? 0.403 12.378 -16.091 1.00 50.28 100 LYS A N 1
ATOM 761 C CA . LYS A 1 100 ? -0.770 12.102 -16.941 1.00 50.28 100 LYS A CA 1
ATOM 762 C C . LYS A 1 100 ? -2.039 12.315 -16.113 1.00 50.28 100 LYS A C 1
ATOM 764 O O . LYS A 1 100 ? -2.109 11.911 -14.957 1.00 50.28 100 LYS A O 1
ATOM 769 N N . ARG A 1 101 ? -2.983 13.069 -16.700 1.00 43.06 101 ARG A N 1
ATOM 770 C CA . ARG A 1 101 ? -4.245 13.571 -16.123 1.00 43.06 101 ARG A CA 1
ATOM 771 C C . ARG A 1 101 ? -4.845 12.585 -15.122 1.00 43.06 101 ARG A C 1
ATOM 773 O O . ARG A 1 101 ? -5.272 11.509 -15.516 1.00 43.06 101 ARG A O 1
ATOM 780 N N . ALA A 1 102 ? -4.973 13.008 -13.865 1.00 34.31 102 ALA A N 1
ATOM 781 C CA . ALA A 1 102 ? -5.809 12.326 -12.890 1.00 34.31 102 ALA A CA 1
ATOM 782 C C . ALA A 1 102 ? -7.263 12.315 -13.395 1.00 34.31 102 ALA A C 1
ATOM 784 O O . ALA A 1 102 ? -8.043 13.235 -13.134 1.00 34.31 102 ALA A O 1
ATOM 785 N N . THR A 1 103 ? -7.652 11.283 -14.144 1.00 33.66 103 THR A N 1
ATOM 786 C CA . THR A 1 103 ? -9.057 10.932 -14.323 1.00 33.66 103 THR A CA 1
ATOM 787 C C . THR A 1 103 ? -9.552 10.438 -12.980 1.00 33.66 103 THR A C 1
ATOM 789 O O . THR A 1 103 ? -9.416 9.273 -12.626 1.00 33.66 103 THR A O 1
ATOM 792 N N . ARG A 1 104 ? -10.063 11.405 -12.216 1.00 38.09 104 ARG A N 1
ATOM 793 C CA . ARG A 1 104 ? -11.018 11.288 -11.119 1.00 38.09 104 ARG A CA 1
ATOM 794 C C . ARG A 1 104 ? -11.676 9.904 -11.113 1.00 38.09 104 ARG A C 1
ATOM 796 O O . ARG A 1 104 ? -12.600 9.675 -11.891 1.00 38.09 104 ARG A O 1
ATOM 803 N N . ALA A 1 105 ? -11.208 9.014 -10.237 1.00 31.48 105 ALA A N 1
ATOM 804 C CA . ALA A 1 105 ? -11.933 7.799 -9.895 1.00 31.48 105 ALA A CA 1
ATOM 805 C C . ALA A 1 105 ? -13.277 8.249 -9.305 1.00 31.48 105 ALA A C 1
ATOM 807 O O . ALA A 1 105 ? -13.356 8.757 -8.185 1.00 31.48 105 ALA A O 1
ATOM 808 N N . ARG A 1 106 ? -14.318 8.239 -10.140 1.00 32.34 106 ARG A N 1
ATOM 809 C CA . ARG A 1 106 ? -15.691 8.517 -9.739 1.00 32.34 106 ARG A CA 1
ATOM 810 C C . ARG A 1 106 ? -16.347 7.178 -9.426 1.00 32.34 106 ARG A C 1
ATOM 812 O O . ARG A 1 106 ? -16.562 6.417 -10.359 1.00 32.34 106 ARG A O 1
ATOM 819 N N . ARG A 1 107 ? -16.766 7.080 -8.161 1.00 34.28 107 ARG A N 1
ATOM 820 C CA . ARG A 1 107 ? -17.724 6.145 -7.553 1.00 34.28 107 ARG A CA 1
ATOM 821 C C . ARG A 1 107 ? -17.279 4.698 -7.426 1.00 34.28 107 ARG A C 1
ATOM 823 O O . ARG A 1 107 ? -16.879 4.102 -8.441 1.00 34.28 107 ARG A O 1
#

pLDDT: mean 86.85, std 17.02, range [31.48, 98.31]

Radius of gyration: 16.83 Å; chains: 1; bounding box: 38×28×47 Å